Protein AF-A0A2W8GJ33-F1 (afdb_monomer_lite)

Secondary structure (DSSP, 8-state):
--HHHHHHHHHHHHHHHHHHHHHTTT---HHHHHHHHHHTTTTTTS-HHHHHHHHHHHHHHHHHHHHHHHHHHHHHHHHHHHHHHHHHHHHHHTTTS-HHHHHHHHHHHHHHHHHHHHHHHHHHHHHHTSS-HHHHHHHHHHHHHHHHHHHHHHHHHHHHH-

Radius of gyration: 26.71 Å; chains: 1; bounding box: 61×39×66 Å

Structure (mmCIF, N/CA/C/O backbone):
data_AF-A0A2W8GJ33-F1
#
_entry.id   AF-A0A2W8GJ33-F1
#
loop_
_atom_site.group_PDB
_atom_site.id
_atom_site.type_symbol
_atom_site.label_atom_id
_atom_site.label_alt_id
_atom_site.label_comp_id
_atom_site.label_asym_id
_atom_site.label_entity_id
_atom_site.label_seq_id
_atom_site.pdbx_PDB_ins_code
_atom_site.Cartn_x
_atom_site.Cartn_y
_atom_site.Cartn_z
_atom_site.occupancy
_atom_site.B_iso_or_equiv
_atom_site.auth_seq_id
_atom_site.auth_comp_id
_atom_site.auth_asym_id
_atom_site.auth_atom_id
_atom_site.pdbx_PDB_model_num
ATOM 1 N N . LYS A 1 1 ? -31.434 19.758 23.846 1.00 64.69 1 LYS A N 1
ATOM 2 C CA . LYS A 1 1 ? -30.094 20.049 24.392 1.00 64.69 1 LYS A CA 1
ATOM 3 C C . LYS A 1 1 ? -29.716 21.483 24.074 1.00 64.69 1 LYS A C 1
ATOM 5 O O . LYS A 1 1 ? -29.902 21.873 22.919 1.00 64.69 1 LYS A O 1
ATOM 10 N N . SER A 1 2 ? -29.241 22.238 25.061 1.00 82.19 2 SER A N 1
ATOM 11 C CA . SER A 1 2 ? -28.742 23.609 24.877 1.00 82.19 2 SER A CA 1
ATOM 12 C C . SER A 1 2 ? -27.418 23.621 24.093 1.00 82.19 2 SER A C 1
ATOM 14 O O . SER A 1 2 ? -26.794 22.578 23.887 1.00 82.19 2 SER A O 1
ATOM 16 N N . GLU A 1 3 ? -26.985 24.788 23.612 1.00 78.94 3 GLU A N 1
ATOM 17 C CA . GLU A 1 3 ? -25.680 24.937 22.945 1.00 78.94 3 GLU A CA 1
ATOM 18 C C . GLU A 1 3 ? -24.508 24.626 23.884 1.00 78.94 3 GLU A C 1
ATOM 20 O O . GLU A 1 3 ? -23.535 23.997 23.470 1.00 78.94 3 GLU A O 1
ATOM 25 N N . THR A 1 4 ? -24.645 24.968 25.164 1.00 80.44 4 THR A N 1
ATOM 26 C CA . THR A 1 4 ? -23.687 24.647 26.227 1.00 80.44 4 THR A CA 1
ATOM 27 C C . THR A 1 4 ? -23.552 23.142 26.448 1.00 80.44 4 THR A C 1
ATOM 29 O O . THR A 1 4 ? -22.438 22.627 26.425 1.00 80.44 4 THR A O 1
ATOM 32 N N . GLU A 1 5 ? -24.663 22.402 26.535 1.00 79.88 5 GLU A N 1
ATOM 33 C CA . GLU A 1 5 ? -24.632 20.934 26.664 1.00 79.88 5 GLU A CA 1
ATOM 34 C C . GLU A 1 5 ? -23.959 20.262 25.455 1.00 79.88 5 GLU A C 1
ATOM 36 O O . GLU A 1 5 ? -23.235 19.277 25.590 1.00 79.88 5 GLU A O 1
ATOM 41 N N . LYS A 1 6 ? -24.164 20.801 24.245 1.00 83.62 6 LYS A N 1
ATOM 42 C CA . LYS A 1 6 ? -23.504 20.290 23.032 1.00 83.62 6 LYS A CA 1
ATOM 43 C C . LYS A 1 6 ? -21.996 20.558 23.042 1.00 83.62 6 LYS A C 1
ATOM 45 O O . LYS A 1 6 ? -21.232 19.723 22.545 1.00 83.62 6 LYS A O 1
ATOM 50 N N . ALA A 1 7 ? -21.565 21.701 23.573 1.00 84.06 7 ALA A N 1
ATOM 51 C CA . ALA A 1 7 ? -20.153 22.054 23.690 1.00 84.06 7 ALA A CA 1
ATOM 52 C C . ALA A 1 7 ? -19.434 21.159 24.714 1.00 84.06 7 ALA A C 1
ATOM 54 O O . ALA A 1 7 ? -18.374 20.611 24.407 1.00 84.06 7 ALA A O 1
ATOM 55 N N . GLU A 1 8 ? -20.046 20.917 25.873 1.00 84.88 8 GLU A N 1
ATOM 56 C CA . GLU A 1 8 ? -19.522 20.022 26.916 1.00 84.88 8 GLU A CA 1
ATOM 57 C C . GLU A 1 8 ? -19.432 18.560 26.446 1.00 84.88 8 GLU A C 1
ATOM 59 O O . GLU A 1 8 ? -18.412 17.891 26.656 1.00 84.88 8 GLU A O 1
ATOM 64 N N . ASP A 1 9 ? -20.445 18.081 25.716 1.00 89.88 9 ASP A N 1
ATOM 65 C CA . ASP A 1 9 ? -20.436 16.754 25.087 1.00 89.88 9 ASP A CA 1
ATOM 66 C C . ASP A 1 9 ? -19.318 16.618 24.040 1.00 89.88 9 ASP A C 1
ATOM 68 O O . ASP A 1 9 ? -18.767 15.534 23.822 1.00 89.88 9 ASP A O 1
ATOM 72 N N . SER A 1 10 ? -19.000 17.701 23.329 1.00 90.81 10 SER A N 1
ATOM 73 C CA . SER A 1 10 ? -17.956 17.709 22.299 1.00 90.81 10 SER A CA 1
ATOM 74 C C . SER A 1 10 ? -16.561 17.753 22.921 1.00 90.81 10 SER A C 1
ATOM 76 O O . SER A 1 10 ? -15.694 16.973 22.526 1.00 90.81 10 SER A O 1
ATOM 78 N N . PHE A 1 11 ? -16.367 18.581 23.950 1.00 93.81 11 PHE A N 1
ATOM 79 C CA . PHE A 1 11 ? -15.128 18.631 24.725 1.00 93.81 11 PHE A CA 1
ATOM 80 C C . PHE A 1 11 ? -14.810 17.273 25.361 1.00 93.81 11 PHE A C 1
ATOM 82 O O . PHE A 1 11 ? -13.702 16.758 25.211 1.00 93.81 11 PHE A O 1
ATOM 89 N N . SER A 1 12 ? -15.801 16.645 25.998 1.00 93.00 12 SER A N 1
ATOM 90 C CA . SER A 1 12 ? -15.637 15.340 26.647 1.00 93.00 12 SER A CA 1
ATOM 91 C C . SER A 1 12 ? -15.244 14.240 25.656 1.00 93.00 12 SER A C 1
ATOM 93 O O . SER A 1 12 ? -14.381 13.412 25.954 1.00 93.00 12 SER A O 1
ATOM 95 N N . ARG A 1 13 ? -15.822 14.255 24.446 1.00 92.56 13 ARG A N 1
ATOM 96 C CA . ARG A 1 13 ? -15.453 13.330 23.362 1.00 92.56 13 ARG A CA 1
ATOM 97 C C . ARG A 1 13 ? -14.022 13.547 22.870 1.00 92.56 13 ARG A C 1
ATOM 99 O O . ARG A 1 13 ? -13.288 12.571 22.736 1.00 92.56 13 ARG A O 1
ATOM 106 N N . LEU A 1 14 ? -13.614 14.796 22.649 1.00 95.31 14 LEU A N 1
ATOM 107 C CA . LEU A 1 14 ? -12.251 15.127 22.217 1.00 95.31 14 LEU A CA 1
ATOM 108 C C . LEU A 1 14 ? -11.209 14.749 23.273 1.00 95.31 14 LEU A C 1
ATOM 110 O O . LEU A 1 14 ? -10.210 14.112 22.949 1.00 95.31 14 LEU A O 1
ATOM 114 N N . LEU A 1 15 ? -11.458 15.075 24.544 1.00 94.25 15 LEU A N 1
ATOM 115 C CA . LEU A 1 15 ? -10.556 14.730 25.643 1.00 94.25 15 LEU A CA 1
ATOM 116 C C . LEU A 1 15 ? -10.383 13.210 25.770 1.00 94.25 15 LEU A C 1
ATOM 118 O O . LEU A 1 15 ? -9.276 12.724 25.999 1.00 94.25 15 LEU A O 1
ATOM 122 N N . LYS A 1 16 ? -11.471 12.452 25.597 1.00 92.38 16 LYS A N 1
ATOM 123 C CA . LYS A 1 16 ? -11.434 10.989 25.576 1.00 92.38 16 LYS A CA 1
ATOM 124 C C . LYS A 1 16 ? -10.580 10.463 24.419 1.00 92.38 16 LYS A C 1
ATOM 126 O O . LYS A 1 16 ? -9.693 9.650 24.659 1.00 92.38 16 LYS A O 1
ATOM 131 N N . GLN A 1 17 ? -10.800 10.959 23.200 1.00 91.69 17 GLN A N 1
ATOM 132 C CA . GLN A 1 17 ? -10.001 10.573 22.031 1.00 91.69 17 GLN A CA 1
ATOM 133 C C . GLN A 1 17 ? -8.510 10.873 22.226 1.00 91.69 17 GLN A C 1
ATOM 135 O O . GLN A 1 17 ? -7.673 10.037 21.900 1.00 91.69 17 GLN A O 1
ATOM 140 N N . GLN A 1 18 ? -8.159 12.026 22.801 1.00 94.3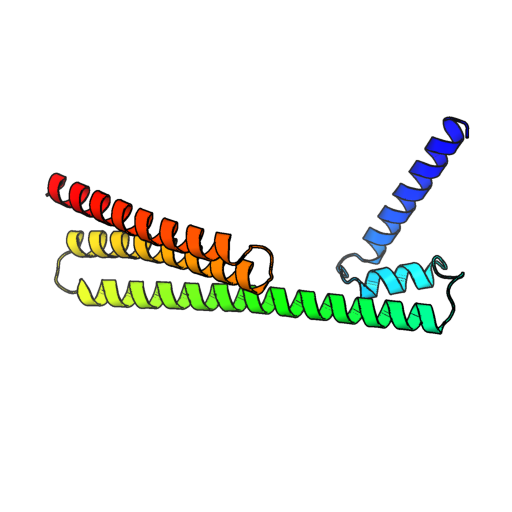8 18 GLN A N 1
ATOM 141 C CA . GLN A 1 18 ? -6.761 12.365 23.085 1.00 94.38 18 GLN A CA 1
ATOM 142 C C . GLN A 1 18 ? -6.134 11.430 24.130 1.00 94.38 18 GLN A C 1
ATOM 144 O O . GLN A 1 18 ? -4.996 10.998 23.962 1.00 94.38 18 GLN A O 1
ATOM 149 N N . LYS A 1 19 ? -6.870 11.064 25.189 1.00 93.12 19 LYS A N 1
ATOM 150 C CA . LYS A 1 19 ? -6.399 10.088 26.189 1.00 93.12 19 LYS A CA 1
ATOM 151 C C . LYS A 1 19 ? -6.175 8.706 25.586 1.00 93.12 19 LYS A C 1
ATOM 153 O O . LYS A 1 19 ? -5.185 8.061 25.918 1.00 93.12 19 LYS A O 1
ATOM 158 N N . GLU A 1 20 ? -7.070 8.272 24.704 1.00 92.31 20 GLU A N 1
ATOM 159 C CA . GLU A 1 20 ? -6.923 7.021 23.964 1.00 92.31 20 GLU A CA 1
ATOM 160 C C . GLU A 1 20 ? -5.677 7.057 23.068 1.00 92.31 20 GLU A C 1
ATOM 162 O O . GLU A 1 20 ? -4.852 6.151 23.142 1.00 92.31 20 GLU A O 1
ATOM 167 N N . GLN A 1 21 ? -5.469 8.131 22.299 1.00 90.88 21 GLN A N 1
ATOM 168 C CA . GLN A 1 21 ? -4.276 8.295 21.455 1.00 90.88 21 GLN A CA 1
ATOM 169 C C . GLN A 1 21 ? -2.969 8.269 22.259 1.00 90.88 21 GLN A C 1
ATOM 171 O O . GLN A 1 21 ? -2.003 7.642 21.832 1.00 90.88 21 GLN A O 1
ATOM 176 N N . LEU A 1 22 ? -2.936 8.917 23.427 1.00 92.25 22 LEU A N 1
ATOM 177 C CA . LEU A 1 22 ? -1.773 8.891 24.317 1.00 92.25 22 LEU A CA 1
ATOM 178 C C . LEU A 1 22 ? -1.530 7.492 24.898 1.00 92.25 22 LEU A C 1
ATOM 180 O O . LEU A 1 22 ? -0.391 7.033 24.937 1.00 92.25 22 LEU A O 1
ATOM 184 N N . ALA A 1 23 ? -2.590 6.806 25.334 1.00 90.69 23 ALA A N 1
ATOM 185 C CA . ALA A 1 23 ? -2.492 5.472 25.925 1.00 90.69 23 ALA A CA 1
ATOM 186 C C . ALA A 1 23 ? -2.097 4.395 24.904 1.00 90.69 23 ALA A C 1
ATOM 188 O O . ALA A 1 23 ? -1.431 3.424 25.257 1.00 90.69 23 ALA A O 1
ATOM 189 N N . LEU A 1 24 ? -2.503 4.572 23.646 1.00 93.38 24 LEU A N 1
ATOM 190 C CA . LEU A 1 24 ? -2.243 3.644 22.547 1.00 93.38 24 LEU A CA 1
ATOM 191 C C . LEU A 1 24 ? -1.101 4.104 21.639 1.00 93.38 24 LEU A C 1
ATOM 193 O O . LEU A 1 24 ? -0.937 3.571 20.542 1.00 93.38 24 LEU A O 1
ATOM 197 N N . ALA A 1 25 ? -0.285 5.065 22.075 1.00 89.56 25 ALA A N 1
ATOM 198 C CA . ALA A 1 25 ? 0.883 5.499 21.323 1.00 89.56 25 ALA A CA 1
ATOM 199 C C . ALA A 1 25 ? 1.800 4.298 21.019 1.00 89.56 25 ALA A C 1
ATOM 201 O O . ALA A 1 25 ? 2.239 3.577 21.915 1.00 89.56 25 ALA A O 1
ATOM 202 N N . GLY A 1 26 ? 2.054 4.048 19.731 1.00 82.50 26 GLY A N 1
ATOM 203 C CA . GLY A 1 26 ? 2.814 2.881 19.265 1.00 82.50 26 GLY A CA 1
ATOM 204 C C . GLY A 1 26 ? 2.032 1.557 19.228 1.00 82.50 26 GLY A C 1
ATOM 205 O O . GLY A 1 26 ? 2.575 0.553 18.777 1.00 82.50 26 GLY A O 1
ATOM 206 N N . GLN A 1 27 ? 0.760 1.540 19.640 1.00 83.81 27 GLN A N 1
ATOM 207 C CA . GLN A 1 27 ? -0.133 0.375 19.648 1.00 83.81 27 GLN A CA 1
ATOM 208 C C . GLN A 1 27 ? -1.396 0.649 18.819 1.00 83.81 27 GLN A C 1
ATOM 210 O O . GLN A 1 27 ? -2.506 0.755 19.333 1.00 83.81 27 GLN A O 1
ATOM 215 N N . ASN A 1 28 ? -1.234 0.724 17.499 1.00 82.44 28 ASN A N 1
ATOM 216 C CA . ASN A 1 28 ? -2.324 1.029 16.563 1.00 82.44 28 ASN A CA 1
ATOM 217 C C . ASN A 1 28 ? -3.135 -0.209 16.127 1.00 82.44 28 ASN A C 1
ATOM 219 O O . ASN A 1 28 ? -3.640 -0.254 15.005 1.00 82.44 28 ASN A O 1
ATOM 223 N N . THR A 1 29 ? -3.240 -1.226 16.983 1.00 94.31 29 THR A N 1
ATOM 224 C CA . THR A 1 29 ? -3.971 -2.462 16.675 1.00 94.31 29 THR A CA 1
ATOM 225 C C . THR A 1 29 ? -5.426 -2.358 17.126 1.00 94.31 29 THR A C 1
ATOM 227 O O . THR A 1 29 ? -5.735 -1.704 18.126 1.00 94.31 29 THR A O 1
ATOM 230 N N . GLU A 1 30 ? -6.343 -2.995 16.398 1.00 94.50 30 GLU A N 1
ATOM 231 C CA . GLU A 1 30 ? -7.753 -3.047 16.799 1.00 94.50 30 GLU A CA 1
ATOM 232 C C . GLU A 1 30 ? -7.901 -3.761 18.146 1.00 94.50 30 GLU A C 1
ATOM 234 O O . GLU A 1 30 ? -8.703 -3.355 18.990 1.00 94.50 30 GLU A O 1
ATOM 239 N N . LEU A 1 31 ? -7.067 -4.774 18.404 1.00 96.25 31 LEU A N 1
ATOM 240 C CA . LEU A 1 31 ? -7.046 -5.469 19.683 1.00 96.25 31 LEU A CA 1
ATOM 241 C C . LEU A 1 31 ? -6.638 -4.547 20.844 1.00 96.25 31 LEU A C 1
ATOM 243 O O . LEU A 1 31 ? -7.223 -4.644 21.924 1.00 96.25 31 LEU A O 1
ATOM 247 N N . ALA A 1 32 ? -5.655 -3.659 20.653 1.00 95.12 32 ALA A N 1
ATOM 248 C CA . ALA A 1 32 ? -5.228 -2.712 21.685 1.00 95.12 32 ALA A CA 1
ATOM 249 C C . ALA A 1 32 ? -6.328 -1.689 21.997 1.00 95.12 32 ALA A C 1
ATOM 251 O O . ALA A 1 32 ? -6.649 -1.480 23.170 1.00 95.12 32 ALA A O 1
ATOM 252 N N . LYS A 1 33 ? -6.969 -1.129 20.961 1.00 94.69 33 LYS A N 1
ATOM 253 C CA . LYS A 1 33 ? -8.117 -0.219 21.113 1.00 94.69 33 LYS A CA 1
ATOM 254 C C . LYS A 1 33 ? -9.255 -0.873 21.885 1.00 94.69 33 LYS A C 1
ATOM 256 O O . LYS A 1 33 ? -9.760 -0.314 22.855 1.00 94.69 33 LYS A O 1
ATOM 261 N N . LEU A 1 34 ? -9.623 -2.095 21.509 1.00 95.81 34 LEU A N 1
ATOM 262 C CA . LEU A 1 34 ? -10.740 -2.787 22.137 1.00 95.81 34 LEU A CA 1
ATOM 263 C C . LEU A 1 34 ? -10.447 -3.165 23.600 1.00 95.81 34 LEU A C 1
ATOM 265 O O . LEU A 1 34 ? -11.321 -3.048 24.463 1.00 95.81 34 LEU A O 1
ATOM 269 N N . LYS A 1 35 ? -9.205 -3.558 23.916 1.00 94.31 35 LYS A N 1
ATOM 270 C CA . LYS A 1 35 ? -8.759 -3.764 25.305 1.00 94.31 35 LYS A CA 1
ATOM 271 C C . LYS A 1 35 ? -8.829 -2.472 26.116 1.00 94.31 35 LYS A C 1
ATOM 273 O O . LYS A 1 35 ? -9.300 -2.503 27.252 1.00 94.31 35 LYS A O 1
ATOM 278 N N . TYR A 1 36 ? -8.409 -1.350 25.535 1.00 94.81 36 TYR A N 1
ATOM 279 C CA . TYR A 1 36 ? -8.495 -0.042 26.179 1.00 94.81 36 TYR A CA 1
ATOM 280 C C . TYR A 1 36 ? -9.948 0.340 26.487 1.00 94.81 36 TYR A C 1
ATOM 282 O O . TYR A 1 36 ? -10.273 0.608 27.641 1.00 94.81 36 TYR A O 1
ATOM 290 N N . GLN A 1 37 ? -10.842 0.264 25.498 1.00 93.81 37 GLN A N 1
ATOM 291 C CA . GLN A 1 37 ? -12.274 0.549 25.670 1.00 93.81 37 GLN A CA 1
ATOM 292 C C . GLN A 1 37 ? -12.924 -0.357 26.726 1.00 93.81 37 GLN A C 1
ATOM 294 O O . GLN A 1 37 ? -13.740 0.092 27.535 1.00 93.81 37 GLN A O 1
ATOM 299 N N . THR A 1 38 ? -12.527 -1.632 26.764 1.00 93.69 38 THR A N 1
ATOM 300 C CA . THR A 1 38 ? -12.974 -2.579 27.795 1.00 93.69 38 THR A CA 1
ATOM 301 C C . THR A 1 38 ? -12.529 -2.127 29.189 1.00 93.69 38 THR A C 1
ATOM 303 O O . THR A 1 38 ? -13.351 -2.092 30.103 1.00 93.69 38 THR A O 1
ATOM 306 N N . ALA A 1 39 ? -11.262 -1.727 29.353 1.00 92.38 39 ALA A N 1
ATOM 307 C CA . ALA A 1 39 ? -10.712 -1.248 30.623 1.00 92.38 39 ALA A CA 1
ATOM 308 C C . ALA A 1 39 ? -11.322 0.089 31.082 1.00 92.38 39 ALA A C 1
ATOM 310 O O . ALA A 1 39 ? -11.487 0.308 32.279 1.00 92.38 39 ALA A O 1
ATOM 311 N N . GLN A 1 40 ? -11.712 0.957 30.144 1.00 93.50 40 GLN A N 1
ATOM 312 C CA . GLN A 1 40 ? -12.454 2.192 30.431 1.00 93.50 40 GLN A CA 1
ATOM 313 C C . GLN A 1 40 ? -13.938 1.941 30.777 1.00 93.50 40 GLN A C 1
ATOM 315 O O . GLN A 1 40 ? -14.677 2.881 31.068 1.00 93.50 40 GLN A O 1
ATOM 320 N N . GLY A 1 41 ? -14.399 0.684 30.760 1.00 92.88 41 GLY A N 1
ATOM 321 C CA . GLY A 1 41 ? -15.776 0.318 31.096 1.00 92.88 41 GLY A CA 1
ATOM 322 C C . GLY A 1 41 ? -16.798 0.686 30.017 1.00 92.88 41 GLY A C 1
ATOM 323 O O . GLY A 1 41 ? -18.000 0.688 30.283 1.00 92.88 41 GLY A O 1
ATOM 324 N N . GLU A 1 42 ? -16.351 0.982 28.797 1.00 92.94 42 GLU A N 1
ATOM 325 C CA . GLU A 1 42 ? -17.222 1.403 27.691 1.00 92.94 42 GLU A CA 1
ATOM 326 C C . GLU A 1 42 ? -18.110 0.265 27.193 1.00 92.94 42 GLU A C 1
ATOM 328 O O . GLU A 1 42 ? -19.240 0.484 26.771 1.00 92.94 42 GLU A O 1
ATOM 333 N N . LEU A 1 43 ? -17.616 -0.966 27.318 1.00 93.94 43 LEU A N 1
ATOM 334 C CA . LEU A 1 43 ? -18.307 -2.187 26.912 1.00 93.94 43 LEU A CA 1
ATOM 335 C C . LEU A 1 43 ? -19.010 -2.883 28.085 1.00 93.94 43 LEU A C 1
ATOM 337 O O . LEU A 1 43 ? -19.308 -4.073 28.014 1.00 93.94 43 LEU A O 1
ATOM 341 N N . LYS A 1 44 ? -19.265 -2.173 29.193 1.00 94.81 44 LYS A N 1
ATOM 342 C CA . LYS A 1 44 ? -19.852 -2.759 30.414 1.00 94.81 44 LYS A CA 1
ATOM 343 C C . LYS A 1 44 ? -21.247 -3.362 30.220 1.00 94.81 44 LYS A C 1
ATOM 345 O O . LYS A 1 44 ? -21.652 -4.195 31.018 1.00 94.81 44 LYS A O 1
ATOM 350 N N . THR A 1 45 ? -21.976 -2.929 29.193 1.00 96.62 45 THR A N 1
ATOM 351 C CA . THR A 1 45 ? -23.309 -3.444 28.843 1.00 96.62 45 THR A CA 1
ATOM 352 C C . THR A 1 45 ? -23.256 -4.751 28.057 1.00 96.62 45 THR A C 1
ATOM 354 O O . THR A 1 45 ? -24.280 -5.416 27.925 1.00 96.62 45 THR 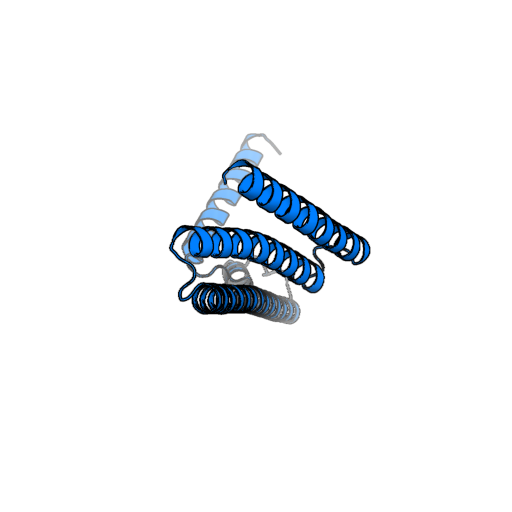A O 1
ATOM 357 N N . LEU A 1 46 ? -22.085 -5.124 27.532 1.00 96.44 46 LEU A N 1
ATOM 358 C CA . LEU A 1 46 ? -21.892 -6.373 26.811 1.00 96.44 46 LEU A CA 1
ATOM 359 C C . LEU A 1 46 ? -21.662 -7.532 27.782 1.00 96.44 46 LEU A C 1
ATOM 361 O O . LEU A 1 46 ? -21.005 -7.386 28.816 1.00 96.44 46 LEU A O 1
ATOM 365 N N . THR A 1 47 ? -22.154 -8.706 27.399 1.00 97.38 47 THR A N 1
ATOM 366 C CA . THR A 1 47 ? -21.830 -9.970 28.071 1.00 97.38 47 THR A CA 1
ATOM 367 C C . THR A 1 47 ? -20.357 -10.331 27.875 1.00 97.38 47 THR A C 1
ATOM 369 O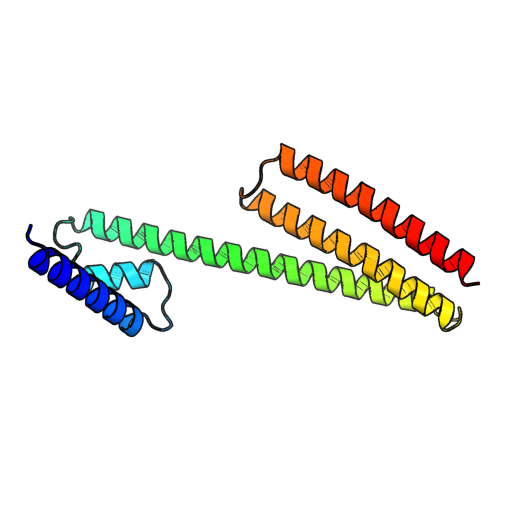 O . THR A 1 47 ? -19.715 -9.890 26.920 1.00 97.38 47 THR A O 1
ATOM 372 N N . GLU A 1 48 ? -19.816 -11.190 28.741 1.00 94.94 48 GLU A N 1
ATOM 373 C CA . GLU A 1 48 ? -18.434 -11.662 28.584 1.00 94.94 48 GLU A CA 1
ATOM 374 C C . GLU A 1 48 ? -18.210 -12.414 27.268 1.00 94.94 48 GLU A C 1
ATOM 376 O O . GLU A 1 48 ? -17.175 -12.229 26.632 1.00 94.94 48 GLU A O 1
ATOM 381 N N . MET A 1 49 ? -19.200 -13.177 26.792 1.00 97.06 49 MET A N 1
ATOM 382 C CA . MET A 1 49 ? -19.101 -13.832 25.483 1.00 97.06 49 MET A CA 1
ATOM 383 C C . MET A 1 49 ? -18.999 -12.817 24.338 1.00 97.06 49 MET A C 1
ATOM 385 O O . MET A 1 49 ? -18.142 -12.965 23.472 1.00 97.06 49 MET A O 1
ATOM 389 N N . GLN A 1 50 ? -19.802 -11.749 24.359 1.00 97.50 50 GLN A N 1
ATOM 390 C CA . GLN A 1 50 ? -19.734 -10.689 23.343 1.00 97.50 50 GLN A CA 1
ATOM 391 C C . GLN A 1 50 ? -18.388 -9.954 23.372 1.00 97.50 50 GLN A C 1
ATOM 393 O O . GLN A 1 50 ? -17.817 -9.670 22.322 1.00 97.50 50 GLN A O 1
ATOM 398 N N . LYS A 1 51 ? -17.838 -9.673 24.561 1.00 96.06 51 LYS A N 1
ATOM 399 C CA . LYS A 1 51 ? -16.501 -9.065 24.683 1.00 96.06 51 LYS A CA 1
ATOM 400 C C . LYS A 1 51 ? -15.415 -9.985 24.124 1.00 96.06 51 LYS A C 1
ATOM 402 O O . LYS A 1 51 ? -14.541 -9.518 23.398 1.00 96.06 51 LYS A O 1
ATOM 407 N N . GLN A 1 52 ? -15.476 -11.282 24.428 1.00 96.25 52 GLN A N 1
ATOM 408 C CA . GLN A 1 52 ? -14.535 -12.269 23.892 1.00 96.25 52 GLN A CA 1
ATOM 409 C C . GLN A 1 52 ? -14.620 -12.377 22.368 1.00 96.25 52 GLN A C 1
ATOM 411 O O . GLN A 1 52 ? -13.585 -12.436 21.704 1.00 96.25 52 GLN A O 1
ATOM 416 N N . GLU A 1 53 ? -15.828 -12.359 21.805 1.00 97.69 53 GLU A N 1
ATOM 417 C CA . GLU A 1 53 ? -16.034 -12.371 20.358 1.00 97.69 53 GLU A CA 1
ATOM 418 C C . GLU A 1 53 ? -15.435 -11.127 19.691 1.00 97.69 53 GLU A C 1
ATOM 420 O O . GLU A 1 53 ? -14.678 -11.251 18.728 1.00 97.69 53 GLU A O 1
ATOM 425 N N . LEU A 1 54 ? -15.675 -9.935 20.249 1.00 97.56 54 LEU A N 1
ATOM 426 C CA . LEU A 1 54 ? -15.069 -8.701 19.748 1.00 97.56 54 LEU A CA 1
ATOM 427 C C . LEU A 1 54 ? -13.534 -8.754 19.814 1.00 97.56 54 LEU A C 1
ATOM 429 O O . LEU A 1 54 ? -12.873 -8.385 18.845 1.00 97.56 54 LEU A O 1
ATOM 433 N N . LEU A 1 55 ? -12.955 -9.254 20.913 1.00 96.75 55 LEU A N 1
ATOM 434 C CA . LEU A 1 55 ? -11.500 -9.402 21.059 1.00 96.75 55 LEU A CA 1
ATOM 435 C C . LEU A 1 55 ? -10.921 -10.378 20.032 1.00 96.75 55 LEU A C 1
ATOM 437 O O . LEU A 1 55 ? -9.866 -10.111 19.454 1.00 96.75 55 LEU A O 1
ATOM 441 N N . ARG A 1 56 ? -11.620 -11.486 19.766 1.00 97.44 56 ARG A N 1
ATOM 442 C CA . ARG A 1 56 ? -11.233 -12.445 18.729 1.00 97.44 56 ARG A CA 1
ATOM 443 C C . ARG A 1 56 ? -11.282 -11.807 17.341 1.00 97.44 56 ARG A C 1
ATOM 445 O O . ARG A 1 56 ? -10.326 -11.953 16.583 1.00 97.44 56 ARG A O 1
ATOM 452 N N . ASN A 1 57 ? -12.352 -11.085 17.023 1.00 97.94 57 ASN A N 1
ATOM 453 C CA . ASN A 1 57 ? -12.506 -10.411 15.735 1.00 97.94 57 ASN A CA 1
ATOM 454 C C . ASN A 1 57 ? -11.441 -9.326 15.540 1.00 97.94 57 ASN A C 1
ATOM 456 O O . ASN A 1 57 ? -10.832 -9.258 14.476 1.00 97.94 57 ASN A O 1
ATOM 460 N N . ALA A 1 58 ? -11.140 -8.544 16.579 1.00 97.38 58 ALA A N 1
ATOM 461 C CA . ALA A 1 58 ? -10.076 -7.547 16.549 1.00 97.38 58 ALA A CA 1
ATOM 462 C C . ALA A 1 58 ? -8.703 -8.178 16.252 1.00 97.38 58 ALA A C 1
ATOM 464 O O . ALA A 1 58 ? -7.985 -7.706 15.373 1.00 97.38 58 ALA A O 1
ATOM 465 N N . ALA A 1 59 ? -8.377 -9.304 16.898 1.00 96.38 59 ALA A N 1
ATOM 466 C CA . ALA A 1 59 ? -7.142 -10.039 16.625 1.00 96.38 59 ALA A CA 1
ATOM 467 C C . ALA A 1 59 ? -7.074 -10.594 15.187 1.00 96.38 59 ALA A C 1
ATOM 469 O O . ALA A 1 59 ? -6.006 -10.587 14.574 1.00 96.38 59 ALA A O 1
ATOM 470 N N . LEU A 1 60 ? -8.201 -11.059 14.633 1.00 96.88 60 LEU A N 1
ATOM 471 C CA . LEU A 1 60 ? -8.276 -11.520 13.241 1.00 96.88 60 LEU A CA 1
ATOM 472 C C . LEU A 1 60 ? -8.084 -10.370 12.244 1.00 96.88 60 LEU A C 1
ATOM 474 O O . LEU A 1 60 ? -7.352 -10.536 11.270 1.00 96.88 60 LEU A O 1
ATOM 478 N N . ILE A 1 61 ? -8.678 -9.203 12.508 1.00 94.81 61 ILE A N 1
ATOM 479 C CA . ILE A 1 61 ? -8.480 -7.995 11.694 1.00 94.81 61 ILE A CA 1
ATOM 480 C C . ILE A 1 61 ? -7.007 -7.581 11.710 1.00 94.81 61 ILE A C 1
ATOM 482 O O . ILE A 1 61 ? -6.427 -7.326 10.655 1.00 94.81 61 ILE A O 1
ATOM 486 N N . ASP A 1 62 ? -6.377 -7.557 12.887 1.00 94.50 62 ASP A N 1
ATOM 487 C CA . ASP A 1 62 ? -4.953 -7.235 13.012 1.00 94.50 62 ASP A CA 1
ATOM 488 C C . ASP A 1 62 ? -4.080 -8.234 12.237 1.00 94.50 62 ASP A C 1
ATOM 490 O O . ASP A 1 62 ? -3.168 -7.836 11.509 1.00 94.50 62 ASP A O 1
ATOM 494 N N . GLN A 1 63 ? -4.392 -9.532 12.313 1.00 93.88 63 GLN A N 1
ATOM 495 C CA . GLN A 1 63 ? -3.690 -10.561 11.545 1.00 93.88 63 GLN A CA 1
ATOM 496 C C . GLN A 1 63 ? -3.856 -10.366 10.031 1.00 93.88 63 GLN A C 1
ATOM 498 O O . GLN A 1 63 ? -2.887 -10.523 9.285 1.00 93.88 63 GLN A O 1
ATOM 503 N N . GLN A 1 64 ? -5.061 -10.035 9.567 1.00 92.94 64 GLN A N 1
ATOM 504 C CA . GLN A 1 64 ? -5.322 -9.776 8.153 1.00 92.94 64 GLN A CA 1
ATOM 505 C C . GLN A 1 64 ? -4.541 -8.553 7.660 1.00 92.94 64 GLN A C 1
ATOM 507 O O . GLN A 1 64 ? -3.891 -8.641 6.620 1.00 92.94 64 GLN A O 1
ATOM 512 N N . LYS A 1 65 ? -4.513 -7.459 8.436 1.00 90.50 65 LYS A N 1
ATOM 513 C CA . LYS A 1 65 ? -3.710 -6.265 8.120 1.00 90.50 65 LYS A CA 1
ATOM 514 C C . LYS A 1 65 ? -2.222 -6.594 7.987 1.00 90.50 65 LYS A C 1
ATOM 516 O O . LYS A 1 65 ? -1.588 -6.152 7.035 1.00 90.50 65 LYS A O 1
ATOM 521 N N . ILE A 1 66 ? -1.669 -7.402 8.897 1.00 90.44 66 ILE A N 1
ATOM 522 C CA . ILE A 1 66 ? -0.261 -7.831 8.824 1.00 90.44 66 ILE A CA 1
ATOM 523 C C . ILE A 1 66 ? -0.004 -8.659 7.560 1.00 90.44 66 ILE A C 1
ATOM 525 O O . ILE A 1 66 ? 0.994 -8.437 6.878 1.00 90.44 66 ILE A O 1
ATOM 529 N N . ARG A 1 67 ? -0.892 -9.604 7.223 1.00 89.31 67 ARG A N 1
ATOM 530 C CA . ARG A 1 67 ? -0.753 -10.408 5.997 1.00 89.31 67 ARG A CA 1
ATOM 531 C C . ARG A 1 67 ? -0.757 -9.537 4.746 1.00 89.31 67 ARG A C 1
ATOM 533 O O . ARG A 1 67 ? 0.045 -9.787 3.853 1.00 89.31 67 ARG A O 1
ATOM 540 N N . GLU A 1 68 ? -1.610 -8.520 4.705 1.00 88.19 68 GLU A N 1
ATOM 541 C CA . GLU A 1 68 ? -1.677 -7.602 3.570 1.00 88.19 68 GLU A CA 1
ATOM 542 C C . GLU A 1 68 ? -0.407 -6.757 3.441 1.00 88.19 68 GLU A C 1
ATOM 544 O O . GLU A 1 68 ? 0.195 -6.683 2.374 1.00 88.19 68 GLU A O 1
ATOM 549 N N . GLN A 1 69 ? 0.083 -6.206 4.555 1.00 84.81 69 GLN A N 1
ATOM 550 C CA . GLN A 1 69 ? 1.350 -5.470 4.578 1.00 84.81 69 GLN A CA 1
ATOM 551 C C . GLN A 1 69 ? 2.531 -6.338 4.128 1.00 84.81 69 GLN A C 1
ATOM 553 O O . GLN A 1 69 ? 3.407 -5.868 3.402 1.00 84.81 69 GLN A O 1
ATOM 558 N N . LEU A 1 70 ? 2.560 -7.607 4.545 1.00 88.88 70 LEU A N 1
ATOM 559 C CA . LEU A 1 70 ? 3.580 -8.559 4.116 1.00 88.88 70 LEU A CA 1
ATOM 5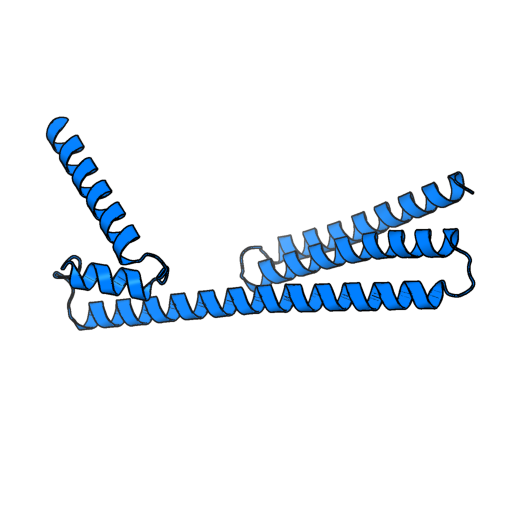60 C C . LEU A 1 70 ? 3.480 -8.875 2.623 1.00 88.88 70 LEU A C 1
ATOM 562 O O . LEU A 1 70 ? 4.514 -8.887 1.959 1.00 88.88 70 LEU A O 1
ATOM 566 N N . ARG A 1 71 ? 2.270 -9.086 2.090 1.00 84.94 71 ARG A N 1
ATOM 567 C CA . ARG A 1 71 ? 2.052 -9.335 0.657 1.00 84.94 71 ARG A CA 1
ATOM 568 C C . ARG A 1 71 ? 2.502 -8.141 -0.183 1.00 84.94 71 ARG A C 1
ATOM 570 O O . ARG A 1 71 ? 3.294 -8.322 -1.102 1.00 84.94 71 ARG A O 1
ATOM 577 N N . SER A 1 72 ? 2.071 -6.934 0.183 1.00 80.31 72 SER A N 1
ATOM 578 C CA . SER A 1 72 ? 2.478 -5.694 -0.486 1.00 80.31 72 SER A CA 1
ATOM 579 C C . SER A 1 72 ? 4.001 -5.524 -0.470 1.00 80.31 72 SER A C 1
ATOM 581 O O . SER A 1 72 ? 4.621 -5.291 -1.508 1.00 80.31 72 SER A O 1
ATOM 583 N N . ARG A 1 73 ? 4.642 -5.744 0.687 1.00 86.31 73 ARG A N 1
ATOM 584 C CA . ARG A 1 73 ? 6.106 -5.702 0.804 1.00 86.31 73 ARG A CA 1
ATOM 585 C C . ARG A 1 73 ? 6.791 -6.755 -0.069 1.00 86.31 73 ARG A C 1
ATOM 587 O O . ARG A 1 73 ? 7.808 -6.455 -0.689 1.00 86.31 73 ARG A O 1
ATOM 594 N N . GLU A 1 74 ? 6.286 -7.985 -0.091 1.00 85.38 74 GLU A N 1
ATOM 595 C CA . GLU A 1 74 ? 6.835 -9.062 -0.921 1.00 85.38 74 GLU A CA 1
ATOM 596 C C . GLU A 1 74 ? 6.752 -8.713 -2.411 1.00 85.38 74 GLU A C 1
ATOM 598 O O . GLU A 1 74 ? 7.705 -8.943 -3.154 1.00 85.38 74 GLU A O 1
ATOM 603 N N . GLU A 1 75 ? 5.644 -8.122 -2.844 1.00 81.00 75 GLU A N 1
ATOM 604 C CA . GLU A 1 75 ? 5.451 -7.663 -4.214 1.00 81.00 75 GLU A CA 1
ATOM 605 C C . GLU A 1 75 ? 6.415 -6.533 -4.589 1.00 81.00 75 GLU A C 1
ATOM 607 O O . GLU A 1 75 ? 7.066 -6.619 -5.631 1.00 81.00 75 GLU A O 1
ATOM 612 N N . THR A 1 76 ? 6.616 -5.546 -3.707 1.00 81.12 76 THR A N 1
ATOM 613 C CA . THR A 1 76 ? 7.664 -4.525 -3.889 1.00 81.12 76 THR A CA 1
ATOM 614 C C . THR A 1 76 ? 9.039 -5.174 -4.066 1.00 81.12 76 THR A C 1
ATOM 616 O O . THR A 1 76 ? 9.722 -4.914 -5.052 1.00 81.12 76 THR A O 1
ATOM 619 N N . LEU A 1 77 ? 9.417 -6.102 -3.179 1.00 85.50 77 LEU A N 1
ATOM 620 C CA . LEU A 1 77 ? 10.715 -6.784 -3.246 1.00 85.50 77 LEU A CA 1
ATOM 621 C C . LEU A 1 77 ? 10.886 -7.636 -4.513 1.00 85.50 77 LEU A C 1
ATOM 623 O O . LEU A 1 77 ? 11.996 -7.754 -5.040 1.00 85.50 77 LEU A O 1
ATOM 627 N N . LYS A 1 78 ? 9.814 -8.265 -5.006 1.00 82.25 78 LYS A N 1
ATOM 628 C CA . LYS A 1 78 ? 9.835 -9.001 -6.278 1.00 82.25 78 LYS A CA 1
ATOM 629 C C . LYS A 1 78 ? 10.067 -8.050 -7.446 1.00 82.25 78 LYS A C 1
ATOM 631 O O . LYS A 1 78 ? 10.920 -8.340 -8.284 1.00 82.25 78 LYS A O 1
ATOM 636 N N . ASN A 1 79 ? 9.363 -6.923 -7.471 1.00 78.62 79 ASN A N 1
ATOM 637 C CA . ASN A 1 79 ? 9.495 -5.921 -8.524 1.00 78.62 79 ASN A CA 1
ATOM 638 C C . ASN A 1 79 ? 10.895 -5.301 -8.547 1.00 78.62 79 ASN A C 1
ATOM 640 O O . ASN A 1 79 ? 11.498 -5.220 -9.616 1.00 78.62 79 ASN A O 1
ATOM 644 N N . ASP A 1 80 ? 11.451 -4.966 -7.382 1.00 75.12 80 ASP A N 1
ATOM 645 C CA . ASP A 1 80 ? 12.816 -4.444 -7.260 1.00 75.12 80 ASP A CA 1
ATOM 646 C C . ASP A 1 80 ? 13.851 -5.437 -7.808 1.00 75.12 80 ASP A C 1
ATOM 648 O O . ASP A 1 80 ? 14.747 -5.070 -8.567 1.00 75.12 80 ASP A O 1
ATOM 652 N N . ASN A 1 81 ? 13.700 -6.728 -7.491 1.00 85.00 81 ASN A N 1
ATOM 653 C CA . ASN A 1 81 ? 14.584 -7.769 -8.018 1.00 85.00 81 ASN A CA 1
ATOM 654 C C . ASN A 1 81 ? 14.439 -7.965 -9.532 1.00 85.00 81 ASN A C 1
ATOM 656 O O . ASN A 1 81 ? 15.432 -8.228 -10.214 1.00 85.00 81 ASN A O 1
ATOM 660 N N . VAL A 1 82 ? 13.221 -7.871 -10.070 1.00 80.56 82 VAL A N 1
ATOM 661 C CA . VAL A 1 82 ? 12.981 -7.944 -11.519 1.00 80.56 82 VAL A CA 1
ATOM 662 C C . VAL A 1 82 ? 13.646 -6.765 -12.230 1.00 80.56 82 VAL A C 1
ATOM 664 O O . VAL A 1 82 ? 14.335 -6.984 -13.227 1.00 80.56 82 VAL A O 1
ATOM 667 N N . ALA A 1 83 ? 13.511 -5.551 -11.691 1.00 75.75 83 ALA A N 1
ATOM 668 C CA . ALA A 1 83 ? 14.167 -4.358 -12.222 1.00 75.75 83 ALA A CA 1
ATOM 669 C C . ALA A 1 83 ? 15.700 -4.487 -12.176 1.00 75.75 83 ALA A C 1
ATOM 671 O O . ALA A 1 83 ? 16.371 -4.273 -13.184 1.00 75.75 83 ALA A O 1
ATOM 672 N N . ALA A 1 84 ? 16.263 -4.939 -11.049 1.00 75.19 84 ALA A N 1
ATOM 673 C CA . ALA A 1 84 ? 17.704 -5.152 -10.912 1.00 75.19 84 ALA A CA 1
ATOM 674 C C . ALA A 1 84 ? 18.247 -6.178 -11.924 1.00 75.19 84 ALA A C 1
ATOM 676 O O . ALA A 1 84 ? 19.265 -5.938 -12.571 1.00 75.19 84 ALA A O 1
ATOM 677 N N . ARG A 1 85 ? 17.554 -7.310 -12.115 1.00 79.38 85 ARG A N 1
ATOM 678 C CA . ARG A 1 85 ? 17.949 -8.319 -13.115 1.00 79.38 85 ARG A CA 1
ATOM 679 C C . ARG A 1 85 ? 17.927 -7.763 -14.530 1.00 79.38 85 ARG A C 1
ATOM 681 O O . ARG A 1 85 ? 18.855 -8.019 -15.289 1.00 79.38 85 ARG A O 1
ATOM 688 N N . ALA A 1 86 ? 16.894 -7.002 -14.868 1.00 75.12 86 ALA A N 1
ATOM 689 C CA . ALA A 1 86 ? 16.766 -6.438 -16.199 1.00 75.12 86 ALA A CA 1
ATOM 690 C C . ALA A 1 86 ? 17.801 -5.328 -16.458 1.00 75.12 86 ALA A C 1
ATOM 692 O O . ALA A 1 86 ? 18.323 -5.230 -17.566 1.00 75.12 86 ALA A O 1
ATOM 693 N N . SER A 1 87 ? 18.171 -4.556 -15.430 1.00 74.88 87 SER A N 1
ATOM 694 C CA . SER A 1 87 ? 19.308 -3.629 -15.492 1.00 74.88 87 SER A CA 1
ATOM 695 C C . SER A 1 87 ? 20.622 -4.366 -15.766 1.00 74.88 87 SER A C 1
ATOM 697 O O . SER A 1 87 ? 21.348 -3.995 -16.686 1.00 74.88 87 SER A O 1
ATOM 699 N N . ASN A 1 88 ? 20.902 -5.449 -15.031 1.00 79.38 88 ASN A N 1
ATOM 700 C CA . ASN A 1 88 ? 22.111 -6.256 -15.236 1.00 79.38 88 ASN A CA 1
ATOM 701 C C . ASN A 1 88 ? 22.167 -6.863 -16.649 1.00 79.38 88 ASN A C 1
ATOM 703 O O . ASN A 1 88 ? 23.226 -6.908 -17.272 1.00 79.38 88 ASN A O 1
ATOM 707 N N . GLU A 1 89 ? 21.031 -7.331 -17.170 1.00 78.94 89 GLU A N 1
ATOM 708 C CA . GLU A 1 89 ? 20.935 -7.880 -18.526 1.00 78.94 89 GLU A CA 1
ATOM 709 C C . GLU A 1 89 ? 21.182 -6.805 -19.595 1.00 78.94 89 GLU A C 1
ATOM 711 O O . GLU A 1 89 ? 21.931 -7.040 -20.543 1.00 78.94 89 GLU A O 1
ATOM 716 N N . ALA A 1 90 ? 20.627 -5.603 -19.419 1.00 72.88 90 ALA A N 1
ATOM 717 C CA . ALA A 1 90 ? 20.867 -4.474 -20.315 1.00 72.88 90 ALA A CA 1
ATOM 718 C C . ALA A 1 90 ? 22.345 -4.040 -20.323 1.00 72.88 90 ALA A C 1
ATOM 720 O O . ALA A 1 90 ? 22.905 -3.761 -21.386 1.00 72.88 90 ALA A O 1
ATOM 721 N N . GLU A 1 91 ? 23.001 -4.020 -19.158 1.00 74.75 91 GLU A N 1
ATOM 722 C CA . GLU A 1 91 ? 24.440 -3.752 -19.060 1.00 74.75 91 GLU A CA 1
ATOM 723 C C . GLU A 1 91 ? 25.274 -4.814 -19.783 1.00 74.75 91 GLU A C 1
ATOM 725 O O . GLU A 1 91 ? 26.197 -4.466 -20.524 1.00 74.75 91 GLU A O 1
ATOM 730 N N . LEU A 1 92 ? 24.922 -6.095 -19.627 1.00 78.06 92 LEU A N 1
ATOM 731 C CA . LEU A 1 92 ? 25.599 -7.199 -20.304 1.00 78.06 92 LEU A CA 1
ATOM 732 C C . LEU A 1 92 ? 25.442 -7.119 -21.830 1.00 78.06 92 LEU A C 1
ATOM 734 O O . LEU A 1 92 ? 26.423 -7.276 -22.555 1.00 78.06 92 LEU A O 1
ATOM 738 N N . LEU A 1 93 ? 24.234 -6.835 -22.327 1.00 76.88 93 LEU A N 1
ATOM 739 C CA . LEU A 1 93 ? 23.956 -6.693 -23.763 1.00 76.88 93 LEU A CA 1
ATOM 740 C C . LEU A 1 93 ? 24.662 -5.477 -24.385 1.00 76.88 93 LEU A C 1
ATOM 742 O O . LEU A 1 93 ? 25.058 -5.516 -25.551 1.00 76.88 93 LEU A O 1
ATOM 746 N N . GLY A 1 94 ? 24.852 -4.407 -23.609 1.00 73.56 94 GLY A N 1
ATOM 747 C CA . GLY A 1 94 ? 25.580 -3.201 -24.014 1.00 73.56 94 GLY A CA 1
ATOM 748 C C . GLY A 1 94 ? 27.086 -3.244 -23.831 1.00 73.56 94 GLY A C 1
ATOM 749 O O . GLY A 1 94 ? 27.775 -2.263 -24.154 1.00 73.56 94 GLY A O 1
ATOM 750 N N . TYR A 1 95 ? 27.616 -4.357 -23.332 1.00 72.12 95 TYR A N 1
ATOM 751 C CA . TYR A 1 95 ? 29.048 -4.538 -23.209 1.00 72.12 95 TYR A CA 1
ATOM 752 C C . TYR A 1 95 ? 29.701 -4.463 -24.597 1.00 72.12 95 TYR A C 1
ATOM 754 O O . TYR A 1 95 ? 29.304 -5.144 -25.538 1.00 72.12 95 TYR A O 1
ATOM 762 N N . GLY A 1 96 ? 30.678 -3.567 -24.751 1.00 71.44 96 GLY A N 1
ATOM 763 C CA . GLY A 1 96 ? 31.354 -3.329 -26.032 1.00 71.44 96 GLY A CA 1
ATOM 764 C C . GLY A 1 96 ? 30.606 -2.455 -27.056 1.00 71.44 96 GLY A C 1
ATOM 765 O O . GLY A 1 96 ? 31.201 -2.135 -28.078 1.00 71.44 96 GLY A O 1
ATOM 766 N N . GLN A 1 97 ? 29.369 -1.999 -26.796 1.00 75.69 97 GLN A N 1
ATOM 767 C CA . GLN A 1 97 ? 28.573 -1.208 -27.764 1.00 75.69 97 GLN A CA 1
ATOM 768 C C . GLN A 1 97 ? 28.750 0.328 -27.673 1.00 75.69 97 GLN A C 1
ATOM 770 O O . GLN A 1 97 ? 28.085 1.080 -28.382 1.00 75.69 97 GLN A O 1
ATOM 775 N N . GLY A 1 98 ? 29.655 0.817 -26.817 1.00 81.75 98 GLY A N 1
ATOM 776 C CA . GLY A 1 98 ? 29.864 2.254 -26.563 1.00 81.75 98 GLY A CA 1
ATOM 777 C C . GLY A 1 98 ? 28.857 2.874 -25.576 1.00 81.75 98 GLY A C 1
ATOM 778 O O . GLY A 1 98 ? 27.797 2.310 -25.311 1.00 81.75 98 GLY A O 1
ATOM 779 N N . GLU A 1 99 ? 29.198 4.032 -24.991 1.00 82.50 99 GLU A N 1
ATOM 780 C CA . GLU A 1 99 ? 28.400 4.668 -23.918 1.00 82.50 99 GLU A CA 1
ATOM 781 C C . GLU A 1 99 ? 26.978 5.039 -24.359 1.00 82.50 99 GLU A C 1
ATOM 783 O O . GLU A 1 99 ? 26.017 4.769 -23.642 1.00 82.50 99 GLU A O 1
ATOM 788 N N . ARG A 1 100 ? 26.827 5.581 -25.573 1.00 84.31 100 ARG A N 1
ATOM 789 C CA . ARG A 1 100 ? 25.531 6.029 -26.103 1.00 84.31 100 ARG A CA 1
ATOM 790 C C . ARG A 1 100 ? 24.535 4.878 -26.276 1.00 84.31 100 ARG A C 1
ATOM 792 O O . ARG A 1 100 ? 23.366 5.015 -25.934 1.00 84.31 100 ARG A O 1
ATOM 799 N N . ALA A 1 101 ? 24.987 3.721 -26.764 1.00 82.81 101 ALA A N 1
ATOM 800 C CA . ALA A 1 101 ? 24.135 2.538 -26.899 1.00 82.81 101 ALA A CA 1
ATOM 801 C C . ALA A 1 101 ? 23.721 1.973 -25.529 1.00 82.81 101 ALA A C 1
ATOM 803 O O . ALA A 1 101 ? 22.569 1.578 -25.344 1.00 82.81 101 ALA A O 1
ATOM 804 N N . ARG A 1 102 ? 24.636 1.989 -24.547 1.00 82.19 102 ARG A N 1
ATOM 805 C CA . ARG A 1 102 ? 24.330 1.602 -23.161 1.00 82.19 102 ARG A CA 1
ATOM 806 C C . ARG A 1 102 ? 23.296 2.518 -22.523 1.00 82.19 102 ARG A C 1
ATOM 808 O O . ARG A 1 102 ? 22.380 2.029 -21.870 1.00 82.19 102 ARG A O 1
ATOM 815 N N . GLU A 1 103 ? 23.425 3.826 -22.714 1.00 85.44 103 GLU A N 1
ATOM 816 C CA . GLU A 1 103 ? 22.475 4.806 -22.188 1.00 85.44 103 GLU A CA 1
ATOM 817 C C . GLU A 1 103 ? 21.066 4.584 -22.744 1.00 85.44 103 GLU A C 1
ATOM 819 O O . GLU A 1 103 ? 20.126 4.425 -21.966 1.00 85.44 103 GLU A O 1
ATOM 824 N N . ARG A 1 104 ? 20.935 4.411 -24.066 1.00 88.06 104 ARG A N 1
ATOM 825 C CA . ARG A 1 104 ? 19.651 4.077 -24.706 1.00 88.06 104 ARG A CA 1
ATOM 826 C C . ARG A 1 104 ? 19.043 2.781 -24.170 1.00 88.06 104 ARG A C 1
ATOM 828 O O . ARG A 1 104 ? 17.837 2.701 -23.944 1.00 88.06 104 ARG A O 1
ATOM 835 N N . MET A 1 105 ? 19.863 1.755 -23.937 1.00 84.62 105 MET A N 1
ATOM 836 C CA . MET A 1 105 ? 19.379 0.508 -23.338 1.00 84.62 105 MET A CA 1
ATOM 837 C C . MET A 1 105 ? 18.874 0.701 -21.909 1.00 84.62 105 MET A C 1
ATOM 839 O O . MET A 1 105 ? 17.811 0.171 -21.581 1.00 84.62 105 MET A O 1
ATOM 843 N N . ARG A 1 106 ? 19.576 1.485 -21.080 1.00 84.88 106 ARG A N 1
ATOM 844 C CA . ARG A 1 106 ? 19.117 1.811 -19.721 1.00 84.88 106 ARG A CA 1
ATOM 845 C C . ARG A 1 106 ? 17.783 2.556 -19.742 1.00 84.88 106 ARG A C 1
ATOM 847 O O . ARG A 1 106 ? 16.881 2.192 -18.995 1.00 84.88 106 ARG A O 1
ATOM 854 N N . GLU A 1 107 ? 17.624 3.541 -20.617 1.00 90.69 107 GLU A N 1
ATOM 855 C CA . GLU A 1 107 ? 16.377 4.307 -20.751 1.00 90.69 107 GLU A CA 1
ATOM 856 C C . GLU A 1 107 ? 15.191 3.435 -21.200 1.00 90.69 107 GLU A C 1
ATOM 858 O O . GLU A 1 107 ? 14.115 3.482 -20.598 1.00 90.69 107 GLU A O 1
ATOM 863 N N . LEU A 1 108 ? 15.378 2.580 -22.214 1.00 89.31 108 LEU A N 1
ATOM 864 C CA . LEU A 1 108 ? 14.341 1.630 -22.643 1.00 89.31 108 LEU A CA 1
ATOM 865 C C . LEU A 1 108 ? 13.972 0.650 -21.527 1.00 89.31 108 LEU A C 1
ATOM 867 O O . LEU A 1 108 ? 12.805 0.270 -21.389 1.00 89.31 108 LEU A O 1
ATOM 871 N N . GLN A 1 109 ? 14.959 0.238 -20.733 1.00 87.44 109 GLN A N 1
ATOM 872 C CA . GLN A 1 109 ? 14.736 -0.655 -19.609 1.00 87.44 109 GLN A CA 1
ATOM 873 C C . GLN A 1 109 ? 13.932 0.031 -18.498 1.00 87.44 109 GLN A C 1
ATOM 875 O O . GLN A 1 109 ? 12.931 -0.526 -18.051 1.00 87.44 109 GLN A O 1
ATOM 880 N N . GLN A 1 110 ? 14.263 1.278 -18.155 1.00 89.94 110 GLN A N 1
ATOM 881 C CA . GLN A 1 110 ? 13.498 2.085 -17.197 1.00 89.94 110 GLN A CA 1
ATOM 882 C C . GLN A 1 110 ? 12.037 2.275 -17.624 1.00 89.94 110 GLN A C 1
ATOM 884 O O . GLN A 1 110 ? 11.132 2.148 -16.796 1.00 89.94 110 GLN A O 1
ATOM 889 N N . ILE A 1 111 ? 11.778 2.515 -18.917 1.00 93.69 111 ILE A N 1
ATOM 890 C CA . ILE A 1 111 ? 10.406 2.583 -19.443 1.00 93.69 111 ILE A CA 1
ATOM 891 C C . ILE A 1 111 ? 9.681 1.264 -19.158 1.00 93.69 111 ILE A C 1
ATOM 893 O O . ILE A 1 111 ? 8.611 1.279 -18.551 1.00 93.69 111 ILE A O 1
ATOM 897 N N . ARG A 1 112 ? 10.264 0.119 -19.531 1.00 91.00 112 ARG A N 1
ATOM 898 C CA . ARG A 1 112 ? 9.640 -1.198 -19.309 1.00 91.00 112 ARG A CA 1
ATOM 899 C C . ARG A 1 112 ? 9.387 -1.475 -17.829 1.00 91.00 112 ARG A C 1
ATOM 901 O O . ARG A 1 112 ? 8.307 -1.952 -17.488 1.00 91.00 112 ARG A O 1
ATOM 908 N N . ASP A 1 113 ? 10.340 -1.153 -16.961 1.00 88.06 113 ASP A N 1
ATOM 909 C CA . ASP A 1 113 ? 10.210 -1.378 -15.521 1.00 88.06 113 ASP A CA 1
ATOM 910 C C . ASP A 1 113 ? 9.098 -0.529 -14.901 1.00 88.06 113 ASP A C 1
ATOM 912 O O . ASP A 1 113 ? 8.312 -1.047 -14.108 1.00 88.06 113 ASP A O 1
ATOM 916 N N . SER A 1 114 ? 8.935 0.723 -15.341 1.00 91.38 114 SER A N 1
ATOM 917 C CA . SER A 1 114 ?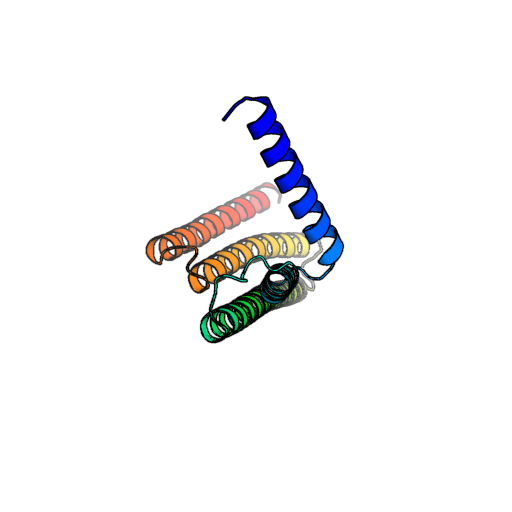 7.839 1.578 -14.867 1.00 91.38 114 SER A CA 1
ATOM 918 C C . SER A 1 114 ? 6.450 0.998 -15.173 1.00 91.38 114 SER A C 1
ATOM 920 O O . SER A 1 114 ? 5.539 1.096 -14.353 1.00 91.38 114 SER A O 1
ATOM 922 N N . PHE A 1 115 ? 6.271 0.351 -16.330 1.00 94.06 115 PHE A N 1
ATOM 923 C CA . PHE A 1 115 ? 5.001 -0.288 -16.687 1.00 94.06 115 PHE A CA 1
ATOM 924 C C . PHE A 1 115 ? 4.802 -1.626 -15.969 1.00 94.06 115 PHE A C 1
ATOM 926 O O . PHE A 1 115 ? 3.693 -1.901 -15.518 1.00 94.06 115 PHE A O 1
ATOM 933 N N . ARG A 1 116 ? 5.868 -2.414 -15.763 1.00 89.56 116 ARG A N 1
ATOM 934 C CA . ARG A 1 116 ? 5.802 -3.625 -14.923 1.00 89.56 116 ARG A CA 1
ATOM 935 C C . ARG A 1 116 ? 5.359 -3.302 -13.496 1.00 89.56 116 ARG A C 1
ATOM 937 O O . ARG A 1 116 ? 4.545 -4.031 -12.943 1.00 89.56 116 ARG A O 1
ATOM 944 N N . GLN A 1 117 ? 5.859 -2.210 -12.914 1.00 87.81 117 GLN A N 1
ATOM 945 C CA . GLN A 1 117 ? 5.441 -1.767 -11.580 1.00 87.81 117 GLN A CA 1
ATOM 946 C C . GLN A 1 117 ? 3.950 -1.404 -11.536 1.00 87.81 117 GLN A C 1
ATOM 948 O O . GLN A 1 117 ? 3.255 -1.844 -10.625 1.00 87.81 117 GLN A O 1
ATOM 953 N N . LYS A 1 118 ? 3.435 -0.675 -12.539 1.00 92.94 118 LYS A N 1
ATOM 954 C CA . LYS A 1 118 ? 1.993 -0.374 -12.650 1.00 92.94 118 LYS A CA 1
ATOM 955 C C . LYS A 1 118 ? 1.146 -1.642 -12.769 1.00 92.94 118 LYS A C 1
ATOM 957 O O . LYS A 1 118 ? 0.065 -1.723 -12.199 1.00 92.94 118 LYS A O 1
ATOM 962 N N . ASP A 1 119 ? 1.630 -2.631 -13.513 1.00 92.50 119 ASP A N 1
ATOM 963 C CA . ASP A 1 119 ? 0.935 -3.906 -13.688 1.00 92.50 119 ASP A CA 1
ATOM 964 C C . ASP A 1 119 ? 0.890 -4.744 -12.407 1.00 92.50 119 ASP A C 1
ATOM 966 O O . ASP A 1 119 ? -0.124 -5.394 -12.145 1.00 92.50 119 ASP A O 1
ATOM 970 N N . ALA A 1 120 ? 1.965 -4.721 -11.618 1.00 86.88 120 ALA A N 1
ATOM 971 C CA . ALA A 1 120 ? 2.004 -5.360 -10.310 1.00 86.88 120 ALA A CA 1
ATOM 972 C C . ALA A 1 120 ? 1.056 -4.661 -9.322 1.00 86.88 120 ALA A C 1
ATOM 974 O O . ALA A 1 120 ? 0.241 -5.318 -8.692 1.00 86.88 120 ALA A O 1
ATOM 975 N N . ASP A 1 121 ? 1.055 -3.327 -9.266 1.00 90.50 121 ASP A N 1
ATOM 976 C CA . ASP A 1 121 ? 0.111 -2.576 -8.423 1.00 90.50 121 ASP A CA 1
ATOM 977 C C . ASP A 1 121 ? -1.359 -2.911 -8.753 1.00 90.50 121 ASP A C 1
ATOM 979 O O . ASP A 1 121 ? -2.146 -3.239 -7.863 1.00 90.50 121 ASP A O 1
ATOM 983 N N . LEU A 1 122 ? -1.712 -2.971 -10.045 1.00 94.44 122 LEU A N 1
ATOM 984 C CA . LEU A 1 122 ? -3.029 -3.448 -10.486 1.00 94.44 122 LEU A CA 1
ATOM 985 C C . LEU A 1 122 ? -3.314 -4.886 -10.032 1.00 94.44 122 LEU A C 1
ATOM 987 O O . LEU A 1 122 ? -4.442 -5.212 -9.670 1.00 94.44 122 LEU A O 1
ATOM 991 N N . GLN A 1 123 ? -2.318 -5.772 -10.073 1.00 89.56 123 GLN A N 1
ATOM 992 C CA . GLN A 1 123 ? -2.481 -7.154 -9.627 1.00 89.56 123 GLN A CA 1
ATOM 993 C C . GLN A 1 123 ? -2.724 -7.233 -8.115 1.00 89.56 123 GLN A C 1
ATOM 995 O O . GLN A 1 123 ? -3.590 -8.001 -7.692 1.00 89.56 123 GLN A O 1
ATOM 1000 N N . SER A 1 124 ? -2.016 -6.425 -7.328 1.00 88.19 124 SER A N 1
ATOM 1001 C CA . SER A 1 124 ? -2.214 -6.285 -5.886 1.00 88.19 124 SER A CA 1
ATOM 1002 C C . SER A 1 124 ? -3.644 -5.856 -5.565 1.00 88.19 124 SER A C 1
ATOM 1004 O O . SER A 1 124 ? -4.365 -6.579 -4.880 1.00 88.19 124 SER A O 1
ATOM 1006 N N . GLN A 1 125 ? -4.095 -4.749 -6.168 1.00 88.00 125 GLN A N 1
ATOM 1007 C CA . GLN A 1 125 ? -5.440 -4.193 -5.973 1.00 88.00 125 GLN A CA 1
ATOM 1008 C C . GLN A 1 125 ? -6.545 -5.178 -6.377 1.00 88.00 125 GLN A C 1
ATOM 1010 O O . GLN A 1 125 ? -7.613 -5.232 -5.766 1.00 88.00 125 GLN A O 1
ATOM 1015 N N . TYR A 1 126 ? -6.310 -5.981 -7.417 1.00 89.56 126 TYR A N 1
ATOM 1016 C CA . TYR A 1 126 ? -7.257 -7.021 -7.809 1.00 89.56 126 TYR A CA 1
ATOM 1017 C C . TYR A 1 126 ? -7.318 -8.153 -6.773 1.00 89.56 126 TYR A C 1
ATOM 1019 O O . TYR A 1 126 ? -8.401 -8.625 -6.433 1.00 89.56 126 TYR A O 1
ATOM 1027 N N . GLN A 1 127 ? -6.172 -8.572 -6.227 1.00 82.69 127 GLN A N 1
ATOM 1028 C CA . GLN A 1 127 ? -6.105 -9.627 -5.207 1.00 82.69 127 GLN A CA 1
ATOM 1029 C C . GLN A 1 127 ? -6.702 -9.206 -3.860 1.00 82.69 127 GLN A C 1
ATOM 1031 O O . GLN A 1 127 ? -7.221 -10.060 -3.137 1.00 82.69 127 GLN A O 1
ATOM 1036 N N . THR A 1 128 ? -6.636 -7.920 -3.518 1.00 83.69 128 THR A N 1
ATOM 1037 C CA . THR A 1 128 ? -7.267 -7.356 -2.315 1.00 83.69 128 THR A CA 1
ATOM 1038 C C . THR A 1 128 ? -8.764 -7.108 -2.487 1.00 83.69 128 THR A C 1
ATOM 1040 O O . THR A 1 128 ? -9.469 -6.946 -1.492 1.00 83.69 128 THR A O 1
ATOM 1043 N N . GLY A 1 129 ? -9.264 -7.144 -3.726 1.00 89.44 129 GLY A N 1
ATOM 1044 C CA . GLY A 1 129 ? -10.657 -6.854 -4.057 1.00 89.44 129 GLY A CA 1
ATOM 1045 C C . GLY A 1 129 ? -10.975 -5.359 -4.126 1.00 89.44 129 GLY A C 1
ATOM 1046 O O . GLY A 1 129 ? -12.150 -5.000 -4.154 1.00 89.44 129 GLY A O 1
ATOM 1047 N N . ASP A 1 130 ? -9.954 -4.497 -4.170 1.00 91.88 130 ASP A N 1
ATOM 1048 C CA . ASP A 1 130 ? -10.118 -3.044 -4.297 1.00 91.88 130 ASP A CA 1
ATOM 1049 C C . ASP A 1 130 ? -10.613 -2.641 -5.697 1.00 91.88 130 ASP A C 1
ATOM 1051 O O . ASP A 1 130 ? -11.265 -1.607 -5.859 1.00 91.88 130 ASP A O 1
ATOM 1055 N N . ILE A 1 131 ? -10.344 -3.471 -6.713 1.00 94.25 131 ILE A N 1
ATOM 1056 C CA . ILE A 1 131 ? -10.799 -3.269 -8.096 1.00 94.25 131 ILE A CA 1
ATOM 1057 C C . ILE A 1 131 ? -11.535 -4.493 -8.650 1.00 94.25 131 ILE A C 1
ATOM 1059 O O . ILE A 1 131 ? -11.254 -5.637 -8.293 1.00 94.25 131 ILE A O 1
ATOM 1063 N N . SER A 1 132 ? -12.476 -4.251 -9.569 1.00 97.19 132 SER A N 1
ATOM 1064 C CA . SER A 1 132 ? -13.216 -5.316 -10.254 1.00 97.19 132 SER A CA 1
ATOM 1065 C C . SER A 1 132 ? -12.364 -6.023 -11.313 1.00 97.19 132 SER A C 1
ATOM 1067 O O . SER A 1 132 ? -11.401 -5.463 -11.839 1.00 97.19 132 SER A O 1
ATOM 1069 N N . GLU A 1 133 ? -12.751 -7.249 -11.679 1.00 96.50 133 GLU A N 1
ATOM 1070 C CA . GLU A 1 133 ? -12.090 -7.998 -12.757 1.00 96.50 133 GLU A CA 1
ATOM 1071 C C . GLU A 1 133 ? -12.145 -7.253 -14.099 1.00 96.50 133 GLU A C 1
ATOM 1073 O O . GLU A 1 133 ? -11.142 -7.186 -14.812 1.00 96.50 133 GLU A O 1
ATOM 1078 N N . ASP A 1 134 ? -13.293 -6.652 -14.424 1.00 97.69 134 ASP A N 1
ATOM 1079 C CA . ASP A 1 134 ? -13.462 -5.875 -15.654 1.00 97.69 134 ASP A CA 1
ATOM 1080 C C . ASP A 1 134 ? -12.513 -4.675 -15.691 1.00 97.69 134 ASP A C 1
ATOM 1082 O O . ASP A 1 134 ? -11.858 -4.437 -16.709 1.00 97.69 134 ASP A O 1
ATOM 1086 N N . PHE A 1 135 ? -12.388 -3.951 -14.571 1.00 98.00 135 PHE A N 1
ATOM 1087 C CA . PHE A 1 135 ? -11.445 -2.842 -14.461 1.00 98.00 135 PHE A CA 1
ATOM 1088 C C . PHE A 1 135 ? -10.002 -3.334 -14.594 1.00 98.00 135 PHE A C 1
ATOM 1090 O O . PHE A 1 135 ? -9.244 -2.784 -15.390 1.00 98.00 135 PHE A O 1
ATOM 1097 N N . TYR A 1 136 ? -9.630 -4.402 -13.881 1.00 97.38 136 TYR A N 1
ATOM 1098 C CA . TYR A 1 136 ? -8.289 -4.984 -13.946 1.00 97.38 136 TYR A CA 1
ATOM 1099 C C . TYR A 1 136 ? -7.895 -5.355 -15.384 1.00 97.38 136 TYR A C 1
ATOM 1101 O O . TYR A 1 136 ? -6.820 -4.975 -15.856 1.00 97.38 136 TYR A O 1
ATOM 1109 N N . ARG A 1 137 ? -8.781 -6.043 -16.118 1.00 97.50 137 ARG A N 1
ATOM 1110 C CA . ARG A 1 137 ? -8.543 -6.436 -17.517 1.00 97.50 137 ARG A CA 1
ATOM 1111 C C . ARG A 1 137 ? -8.354 -5.222 -18.429 1.00 97.50 137 ARG A C 1
ATOM 1113 O O . ARG A 1 137 ? -7.418 -5.213 -19.230 1.00 97.50 137 ARG A O 1
ATOM 1120 N N . GLN A 1 138 ? -9.208 -4.205 -18.303 1.00 97.94 138 GLN A N 1
ATOM 1121 C CA . GLN A 1 138 ? -9.107 -2.983 -19.108 1.00 97.94 138 GLN A CA 1
ATOM 1122 C C . GLN A 1 138 ? -7.831 -2.195 -18.790 1.00 97.94 138 GLN A C 1
ATOM 1124 O O . GLN A 1 138 ? -7.101 -1.823 -19.708 1.00 97.94 138 GLN A O 1
ATOM 1129 N N . ALA A 1 139 ? -7.512 -2.009 -17.508 1.00 97.38 139 ALA A N 1
ATOM 1130 C CA . ALA A 1 139 ? -6.326 -1.281 -17.070 1.00 97.38 139 ALA A CA 1
ATOM 1131 C C . ALA A 1 139 ? -5.025 -1.970 -17.524 1.00 97.38 139 ALA A C 1
ATOM 1133 O O . ALA A 1 139 ? -4.109 -1.311 -18.017 1.00 97.38 139 ALA A O 1
ATOM 1134 N N . ARG A 1 140 ? -4.956 -3.309 -17.461 1.00 97.25 140 ARG A N 1
ATOM 1135 C CA . ARG A 1 140 ? -3.818 -4.087 -17.991 1.00 97.25 140 ARG A CA 1
ATOM 1136 C C . ARG A 1 140 ? -3.648 -3.909 -19.501 1.00 97.25 140 ARG A C 1
ATOM 1138 O O . ARG A 1 140 ? -2.523 -3.747 -19.973 1.00 97.25 140 ARG A O 1
ATOM 1145 N N . ALA A 1 141 ? -4.746 -3.913 -20.261 1.00 97.31 141 ALA A N 1
ATOM 1146 C CA . ALA A 1 141 ? -4.706 -3.683 -21.705 1.00 97.31 141 ALA A CA 1
ATOM 1147 C C . ALA A 1 141 ? -4.228 -2.260 -22.044 1.00 97.31 141 ALA A C 1
ATOM 1149 O O . ALA A 1 141 ? -3.388 -2.085 -22.928 1.00 97.31 141 ALA A O 1
ATOM 1150 N N . GLN A 1 142 ? -4.696 -1.256 -21.297 1.00 98.06 142 GLN A N 1
ATOM 1151 C CA . GLN A 1 142 ? -4.246 0.130 -21.439 1.00 98.06 142 GLN A CA 1
ATOM 1152 C C . GLN A 1 142 ? -2.754 0.286 -21.118 1.00 98.06 142 GLN A C 1
ATOM 1154 O O . GLN A 1 142 ? -2.035 0.916 -21.893 1.00 98.06 142 GLN A O 1
ATOM 1159 N N . ASN A 1 143 ? -2.254 -0.329 -20.039 1.00 97.62 143 ASN A N 1
ATOM 1160 C CA . ASN A 1 143 ? -0.822 -0.317 -19.721 1.00 97.62 143 ASN A CA 1
ATOM 1161 C C . ASN A 1 143 ? 0.020 -0.888 -20.870 1.00 97.62 143 ASN A C 1
ATOM 1163 O O . ASN A 1 143 ? 1.030 -0.292 -21.241 1.00 97.62 143 ASN A O 1
ATOM 1167 N N . ALA A 1 144 ? -0.405 -2.002 -21.473 1.00 94.50 144 ALA A N 1
ATOM 1168 C CA . ALA A 1 144 ? 0.296 -2.593 -22.611 1.00 94.50 144 ALA A CA 1
ATOM 1169 C C . ALA A 1 144 ? 0.298 -1.671 -23.845 1.00 94.50 144 ALA A C 1
ATOM 1171 O O . ALA A 1 144 ? 1.334 -1.515 -24.497 1.00 94.50 144 ALA A O 1
ATOM 1172 N N . GLN A 1 145 ? -0.836 -1.029 -24.143 1.00 97.25 145 GLN A N 1
ATOM 1173 C CA . GLN A 1 145 ? -0.952 -0.074 -25.247 1.00 97.25 145 GLN A CA 1
ATOM 1174 C C . GLN A 1 145 ? -0.009 1.122 -25.057 1.00 97.25 145 GLN A C 1
ATOM 1176 O O . GLN A 1 145 ? 0.797 1.415 -25.941 1.00 97.25 145 GLN A O 1
ATOM 1181 N N . TYR A 1 146 ? -0.053 1.772 -23.892 1.00 97.88 146 TYR A N 1
ATOM 1182 C CA . TYR A 1 146 ? 0.784 2.940 -23.612 1.00 97.88 146 TYR A CA 1
ATOM 1183 C C . TYR A 1 146 ? 2.272 2.597 -23.482 1.00 97.88 146 TYR A C 1
ATOM 1185 O O . TYR A 1 146 ? 3.117 3.423 -23.828 1.00 97.88 146 TYR A O 1
ATOM 1193 N N . LEU A 1 147 ? 2.623 1.383 -23.042 1.00 97.31 147 LEU A N 1
ATOM 1194 C CA . LEU A 1 147 ? 4.007 0.909 -23.095 1.00 97.31 147 LEU A CA 1
ATOM 1195 C C . LEU A 1 147 ? 4.499 0.849 -24.545 1.00 97.31 147 LEU A C 1
ATOM 1197 O O . LEU A 1 147 ? 5.594 1.323 -24.845 1.00 97.31 147 LEU A O 1
ATOM 1201 N N . SER A 1 148 ? 3.692 0.283 -25.447 1.00 95.56 148 SER A N 1
ATOM 1202 C CA . SER A 1 148 ? 4.040 0.206 -26.867 1.00 95.56 148 SER A CA 1
ATOM 1203 C C . SER A 1 148 ? 4.208 1.593 -27.489 1.00 95.56 148 SER A C 1
ATOM 1205 O O . SER A 1 148 ? 5.151 1.803 -28.251 1.00 95.56 148 SER A O 1
ATOM 1207 N N . GLU A 1 149 ? 3.315 2.529 -27.169 1.00 96.94 149 GLU A N 1
ATOM 1208 C CA . GLU A 1 149 ? 3.387 3.917 -27.635 1.00 96.94 149 GLU A CA 1
ATOM 1209 C C . GLU A 1 149 ? 4.665 4.599 -27.134 1.00 96.94 149 GLU A C 1
ATOM 1211 O O . GLU A 1 149 ? 5.483 5.049 -27.934 1.00 96.94 149 GLU A O 1
ATOM 1216 N N . ARG A 1 150 ? 4.931 4.533 -25.824 1.00 97.75 150 ARG A N 1
ATOM 1217 C CA . ARG A 1 150 ? 6.117 5.154 -25.226 1.00 97.75 150 ARG A CA 1
ATOM 1218 C C . ARG A 1 150 ? 7.428 4.605 -25.791 1.00 97.75 150 ARG A C 1
ATOM 1220 O O . ARG A 1 150 ? 8.370 5.371 -25.991 1.00 97.75 150 ARG A O 1
ATOM 1227 N N . LEU A 1 151 ? 7.508 3.293 -26.035 1.00 94.25 151 LEU A N 1
ATOM 1228 C CA . LEU A 1 151 ? 8.684 2.668 -26.649 1.00 94.25 151 LEU A CA 1
ATOM 1229 C C . LEU A 1 151 ? 8.875 3.114 -28.105 1.00 94.25 151 LEU A C 1
ATOM 1231 O O . LEU A 1 151 ? 10.014 3.311 -28.528 1.00 94.25 151 LEU A O 1
ATOM 1235 N N . LYS A 1 152 ? 7.783 3.294 -28.858 1.00 93.88 152 LYS A N 1
ATOM 1236 C CA . LYS A 1 152 ? 7.828 3.811 -30.231 1.00 93.88 152 LYS A CA 1
ATOM 1237 C C . LYS A 1 152 ? 8.323 5.257 -30.260 1.00 93.88 152 LYS A C 1
ATOM 1239 O O . LYS A 1 152 ? 9.209 5.565 -31.052 1.00 93.88 152 LYS A O 1
ATOM 1244 N N . ASP A 1 153 ? 7.818 6.102 -29.366 1.00 95.38 153 ASP A N 1
ATOM 1245 C CA . ASP A 1 153 ? 8.254 7.497 -29.251 1.00 95.38 153 ASP A CA 1
ATOM 1246 C C . ASP A 1 153 ? 9.732 7.591 -28.864 1.00 95.38 153 ASP A C 1
ATOM 1248 O O . ASP A 1 153 ? 10.482 8.384 -29.429 1.00 95.38 153 ASP A O 1
ATOM 1252 N N . GLN A 1 154 ? 10.183 6.734 -27.940 1.00 94.94 154 GLN A N 1
ATOM 1253 C CA . GLN A 1 154 ? 11.591 6.684 -27.549 1.00 94.94 154 GLN A CA 1
ATOM 1254 C C . GLN A 1 154 ? 12.492 6.253 -28.718 1.00 94.94 154 GLN A C 1
ATOM 1256 O O . GLN A 1 154 ? 13.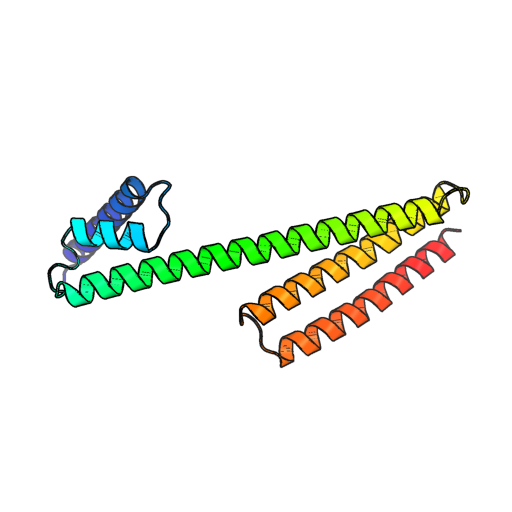565 6.820 -28.913 1.00 94.94 154 GLN A O 1
ATOM 1261 N N . ALA A 1 155 ? 12.052 5.281 -29.523 1.00 89.38 155 ALA A N 1
ATOM 1262 C CA . ALA A 1 155 ? 12.779 4.862 -30.717 1.00 89.38 155 ALA A CA 1
ATOM 1263 C C . ALA A 1 155 ? 12.847 5.974 -31.779 1.00 89.38 155 ALA A C 1
ATOM 1265 O O . ALA A 1 155 ? 13.904 6.168 -32.380 1.00 89.38 155 ALA A O 1
ATOM 1266 N N . ALA A 1 156 ? 11.757 6.723 -31.983 1.00 92.50 156 ALA A N 1
ATOM 1267 C CA . ALA A 1 156 ? 11.734 7.872 -32.888 1.00 92.50 156 ALA A CA 1
ATOM 1268 C C . ALA A 1 156 ? 12.710 8.969 -32.433 1.00 92.50 156 ALA A C 1
ATOM 1270 O O . ALA A 1 156 ? 13.538 9.415 -33.223 1.00 92.50 156 ALA A O 1
ATOM 1271 N N . PHE A 1 157 ? 12.704 9.312 -31.140 1.00 92.88 157 PHE A N 1
ATOM 1272 C CA . PHE A 1 157 ? 13.649 10.268 -30.558 1.00 92.88 157 PHE A CA 1
ATOM 1273 C C . PHE A 1 157 ? 15.115 9.865 -30.790 1.00 92.88 157 PHE A C 1
ATOM 1275 O O . PHE A 1 157 ? 15.951 10.697 -31.143 1.00 92.88 157 PHE A O 1
ATOM 1282 N N . TYR A 1 158 ? 15.445 8.579 -30.636 1.00 90.50 158 TYR A N 1
ATOM 1283 C CA . TYR A 1 158 ? 16.800 8.092 -30.896 1.00 90.50 158 TYR A CA 1
ATOM 1284 C C . TYR A 1 158 ? 17.227 8.206 -32.351 1.00 90.50 158 TYR A C 1
ATOM 1286 O O . TYR A 1 158 ? 18.406 8.486 -32.573 1.00 90.50 158 TYR A O 1
ATOM 1294 N N . ALA A 1 159 ? 16.300 7.990 -33.288 1.00 88.62 159 ALA A N 1
ATOM 1295 C CA . ALA A 1 159 ? 16.545 8.099 -34.721 1.00 88.62 159 ALA A CA 1
ATOM 1296 C C . ALA A 1 159 ? 16.736 9.556 -35.168 1.00 88.62 159 ALA A C 1
ATOM 1298 O O . ALA A 1 159 ? 17.539 9.811 -36.055 1.00 88.62 159 ALA A O 1
ATOM 1299 N N . GLU A 1 160 ? 16.035 10.505 -34.544 1.00 89.00 160 GLU A N 1
ATOM 1300 C CA . GLU A 1 160 ? 16.215 11.944 -34.797 1.00 89.00 160 GLU A CA 1
ATOM 1301 C C . GLU A 1 160 ? 17.486 12.515 -34.154 1.00 89.00 160 GLU A C 1
ATOM 1303 O O . GLU A 1 160 ? 17.980 13.560 -34.572 1.00 89.00 160 GLU A O 1
ATOM 1308 N N . SER A 1 161 ? 18.000 11.853 -33.116 1.00 76.06 161 SER A N 1
ATOM 1309 C CA . SER A 1 161 ? 19.179 12.310 -32.374 1.00 76.06 161 SER A CA 1
ATOM 1310 C C . SER A 1 161 ? 20.507 11.794 -32.944 1.00 76.06 161 SER A C 1
ATOM 1312 O O . SER A 1 161 ? 21.559 12.280 -32.519 1.00 76.06 161 SER A O 1
ATOM 1314 N N . ASP A 1 162 ? 20.489 10.762 -33.794 1.00 66.62 162 ASP A N 1
ATOM 1315 C CA . ASP A 1 162 ? 21.678 10.195 -34.462 1.00 66.62 162 ASP A CA 1
ATOM 1316 C C . ASP A 1 162 ? 22.132 11.036 -35.661 1.00 66.62 162 ASP A C 1
ATOM 1318 O O . ASP A 1 162 ? 23.368 11.207 -35.785 1.00 66.62 162 ASP A O 1
#

Organism: Escherichia coli (NCBI:txid562)

Sequence (162 aa):
KSETEKAEDSFSRLLKQQKEQLALAGQNTELAKLKYQTAQGELKTLTEMQKQELLRNAALIDQQKIREQLRSREETLKNDNVAARASNEAELLGYGQGERARERMRELQQIRDSFRQKDADLQSQYQTGDISEDFYRQARAQNAQYLSERLKDQAAFYAESD

pLDDT: mean 89.25, std 7.44, range [64.69, 98.06]

Foldseek 3Di:
DDPVVVVVVVVVVVVVVVVLCVVCPVPPFLLSSLVVCVVVCVCVVDDPVVSVVSNVVSVVVRVVVVVLVVVVVVLVVVLVVVLVVQLVVLVVVCVPVDDVSSVLSNVLSVLVSVLVVVLSVLVSCVVVVVDDPVCSVVSNVVSVVVSVVVSVVSVVVVVVVD